Protein AF-A0A415HEZ6-F1 (afdb_monomer_lite)

Sequence (70 aa):
MIDKAKTLDECFKELILKRGWSKNSPYDRRTASRHKKQFLEGTLPDELKRVYLQSAGYTIVQPELWRQEL

Structure (mmCIF, N/CA/C/O backbone):
data_AF-A0A415HEZ6-F1
#
_entry.id   AF-A0A415HEZ6-F1
#
loop_
_atom_site.group_PDB
_atom_site.id
_atom_site.type_symbol
_atom_site.label_atom_id
_atom_site.label_alt_id
_atom_site.label_comp_id
_atom_site.label_asym_id
_atom_site.label_entity_id
_atom_site.label_seq_id
_atom_site.pdbx_PDB_ins_code
_atom_site.Cartn_x
_atom_site.Cartn_y
_atom_site.Cartn_z
_atom_site.occupancy
_atom_site.B_iso_or_equiv
_atom_site.auth_seq_id
_atom_site.auth_comp_id
_atom_site.auth_asym_id
_atom_site.auth_atom_id
_atom_site.pdbx_PDB_model_num
ATOM 1 N N . MET A 1 1 ? -10.961 -9.116 21.725 1.00 44.06 1 MET A N 1
ATOM 2 C CA . MET A 1 1 ? -9.900 -8.151 21.379 1.00 44.06 1 MET A CA 1
ATOM 3 C C . MET A 1 1 ? -10.482 -7.278 20.294 1.00 44.06 1 MET A C 1
ATOM 5 O O . MET A 1 1 ? -10.896 -7.828 19.287 1.00 44.06 1 MET A O 1
ATOM 9 N N . ILE A 1 2 ? -10.649 -5.978 20.529 1.00 48.75 2 ILE A N 1
ATOM 10 C CA . ILE A 1 2 ? -11.019 -5.072 19.438 1.00 48.75 2 ILE A CA 1
ATOM 11 C C . ILE A 1 2 ? -9.804 -5.089 18.517 1.00 48.75 2 ILE A C 1
ATOM 13 O O . ILE A 1 2 ? -8.752 -4.585 18.914 1.00 48.75 2 ILE A O 1
ATOM 17 N N . ASP A 1 3 ? -9.907 -5.749 17.362 1.00 58.88 3 ASP A N 1
ATOM 18 C CA . ASP A 1 3 ? -8.966 -5.528 16.272 1.00 58.88 3 ASP A CA 1
ATOM 19 C C . ASP A 1 3 ? -8.925 -4.016 16.076 1.00 58.88 3 ASP A C 1
ATOM 21 O O . ASP A 1 3 ? -9.905 -3.408 15.643 1.00 58.88 3 ASP A O 1
ATOM 25 N N . LYS A 1 4 ? -7.838 -3.381 16.531 1.00 66.00 4 LYS A N 1
ATOM 26 C CA . LYS A 1 4 ? -7.616 -1.956 16.317 1.00 66.00 4 LYS A CA 1
ATOM 27 C C . LYS A 1 4 ? -7.601 -1.787 14.810 1.00 66.00 4 LYS A C 1
ATOM 29 O O . LYS A 1 4 ? -6.626 -2.162 14.162 1.00 66.00 4 LYS A O 1
ATOM 34 N N . ALA A 1 5 ? -8.707 -1.300 14.265 1.00 70.12 5 ALA A N 1
ATOM 35 C CA . ALA A 1 5 ? -8.790 -0.951 12.868 1.00 70.12 5 ALA A CA 1
ATOM 36 C C . ALA A 1 5 ? -7.630 0.005 12.567 1.00 70.12 5 ALA A C 1
ATOM 38 O O . ALA A 1 5 ? -7.454 1.016 13.248 1.00 70.12 5 ALA A O 1
ATOM 39 N N . LYS A 1 6 ? -6.790 -0.396 11.616 1.00 84.88 6 LYS A N 1
ATOM 40 C CA . LYS A 1 6 ? -5.614 0.352 11.183 1.00 84.88 6 LYS A CA 1
ATOM 41 C C . LYS A 1 6 ? -6.001 1.229 10.008 1.00 84.88 6 LYS A C 1
ATOM 43 O O . LYS A 1 6 ? -6.822 0.843 9.175 1.00 84.88 6 LYS A O 1
ATOM 48 N N . THR A 1 7 ? -5.364 2.382 9.920 1.00 90.44 7 THR A N 1
ATOM 49 C CA . THR A 1 7 ? -5.452 3.241 8.742 1.00 90.44 7 THR A CA 1
ATOM 50 C C . THR A 1 7 ? -4.875 2.537 7.511 1.00 90.44 7 THR A C 1
ATOM 52 O O . THR A 1 7 ? -4.133 1.548 7.607 1.00 90.44 7 THR A O 1
ATOM 55 N N . LEU A 1 8 ? -5.197 3.068 6.329 1.00 91.56 8 LEU A N 1
ATOM 56 C CA . LEU A 1 8 ? -4.640 2.600 5.060 1.00 91.56 8 LEU A CA 1
ATOM 57 C C . LEU A 1 8 ? -3.103 2.598 5.085 1.00 91.56 8 LEU A C 1
ATOM 59 O O . LEU A 1 8 ? -2.475 1.619 4.676 1.00 91.56 8 LEU A O 1
ATOM 63 N N . ASP A 1 9 ? -2.510 3.663 5.623 1.00 93.25 9 ASP A N 1
ATOM 64 C CA . ASP A 1 9 ? -1.061 3.842 5.693 1.00 93.25 9 ASP A CA 1
ATOM 65 C C . ASP A 1 9 ? -0.391 2.893 6.679 1.00 93.25 9 ASP A C 1
ATOM 67 O O . ASP A 1 9 ? 0.660 2.338 6.366 1.00 93.25 9 ASP A O 1
ATOM 71 N N . GLU A 1 10 ? -0.996 2.641 7.840 1.00 94.00 10 GLU A N 1
ATOM 72 C CA . GLU A 1 10 ? -0.483 1.651 8.791 1.00 94.00 10 GLU A CA 1
ATOM 73 C C . GLU A 1 10 ? -0.493 0.244 8.187 1.00 94.00 10 GLU A C 1
ATOM 75 O O . GLU A 1 10 ? 0.517 -0.464 8.242 1.00 94.00 10 GLU A O 1
ATOM 80 N N . CYS A 1 11 ? -1.598 -0.144 7.539 1.00 94.38 11 CYS A N 1
ATOM 81 C CA . CYS A 1 11 ? -1.684 -1.431 6.853 1.00 94.38 11 CYS A CA 1
ATOM 82 C C . CYS A 1 11 ? -0.632 -1.545 5.745 1.00 94.38 11 CYS A C 1
ATOM 84 O O . CYS A 1 11 ? 0.048 -2.568 5.624 1.00 94.38 11 CYS A O 1
ATOM 86 N N . PHE A 1 12 ? -0.482 -0.495 4.934 1.00 96.00 12 PHE A N 1
ATOM 87 C CA . PHE A 1 12 ? 0.460 -0.499 3.824 1.00 96.00 12 PHE A CA 1
ATOM 88 C C . PHE A 1 12 ? 1.917 -0.505 4.309 1.00 96.00 12 PHE A C 1
ATOM 90 O O . PHE A 1 12 ? 2.738 -1.257 3.779 1.00 96.00 12 PHE A O 1
ATOM 97 N N . LYS A 1 13 ? 2.229 0.242 5.376 1.00 96.62 13 LYS A N 1
ATOM 98 C CA . LYS A 1 13 ? 3.541 0.248 6.038 1.00 96.62 13 LYS A CA 1
ATOM 99 C C . LYS A 1 13 ? 3.932 -1.141 6.532 1.00 96.62 13 LYS A C 1
ATOM 101 O O . LYS A 1 13 ? 5.072 -1.554 6.335 1.00 96.62 13 LYS A O 1
ATOM 106 N N . GLU A 1 14 ? 3.005 -1.884 7.129 1.00 95.50 14 GLU A N 1
ATOM 107 C CA . GLU A 1 14 ? 3.255 -3.268 7.547 1.00 95.50 14 GLU A CA 1
ATOM 108 C C . GLU A 1 14 ? 3.427 -4.215 6.357 1.00 95.50 14 GLU A C 1
ATOM 110 O O . GLU A 1 14 ? 4.287 -5.100 6.381 1.00 95.50 14 GLU A O 1
ATOM 115 N N . LEU A 1 15 ? 2.631 -4.033 5.299 1.00 96.31 15 LEU A N 1
ATOM 116 C CA . LEU A 1 15 ? 2.696 -4.868 4.105 1.00 96.31 15 LEU A CA 1
ATOM 117 C C . LEU A 1 15 ? 4.082 -4.795 3.447 1.00 96.31 15 LEU A C 1
ATOM 119 O O . LEU A 1 15 ? 4.683 -5.842 3.211 1.00 96.31 15 LEU A O 1
ATOM 123 N N . ILE A 1 16 ? 4.631 -3.596 3.212 1.00 97.00 16 ILE A N 1
ATOM 124 C CA . ILE A 1 16 ? 5.905 -3.403 2.483 1.00 97.00 16 ILE A CA 1
ATOM 125 C C . ILE A 1 16 ? 7.159 -3.937 3.204 1.00 97.00 16 ILE A C 1
ATOM 127 O O . ILE A 1 16 ? 8.251 -3.937 2.612 1.00 97.00 16 ILE A O 1
ATOM 131 N N . LEU A 1 17 ? 7.026 -4.356 4.467 1.00 96.56 17 LEU A N 1
ATOM 132 C CA . LEU A 1 17 ? 8.074 -5.015 5.256 1.00 96.56 17 LEU A CA 1
ATOM 133 C C . LEU A 1 17 ? 8.103 -6.536 5.034 1.00 96.56 17 LEU A C 1
ATOM 135 O O . LEU A 1 17 ? 9.127 -7.174 5.276 1.00 96.56 17 LEU A O 1
ATOM 139 N N . LYS A 1 18 ? 7.009 -7.131 4.543 1.00 95.69 18 LYS A N 1
ATOM 140 C CA . LYS A 1 18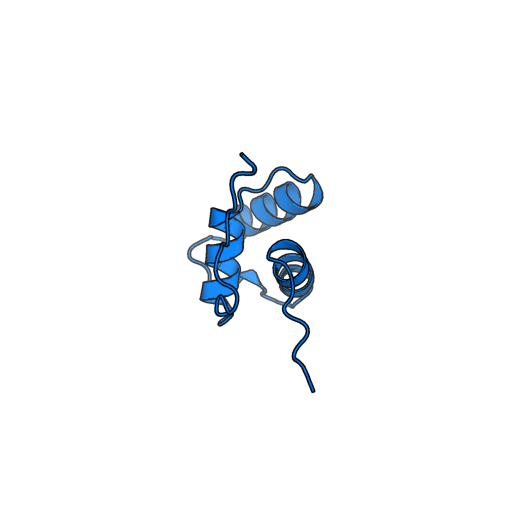 ? 6.913 -8.575 4.290 1.00 95.69 18 LYS A CA 1
ATOM 141 C C . LYS A 1 18 ? 7.715 -8.967 3.043 1.00 95.69 18 LYS A C 1
ATOM 143 O O . LYS A 1 18 ? 7.749 -8.259 2.031 1.00 95.69 18 LYS A O 1
ATOM 148 N N . ARG A 1 19 ? 8.337 -10.151 3.067 1.00 93.88 19 ARG A N 1
ATOM 149 C CA . ARG A 1 19 ? 9.005 -10.711 1.881 1.00 93.88 19 ARG A CA 1
ATOM 150 C C . ARG A 1 19 ? 7.966 -10.987 0.792 1.00 93.88 19 ARG A C 1
ATOM 152 O O . ARG A 1 19 ? 6.983 -11.678 1.033 1.00 93.88 19 ARG A O 1
ATOM 159 N N . GLY A 1 20 ? 8.205 -10.470 -0.414 1.00 93.62 20 GLY A N 1
ATOM 160 C CA . GLY A 1 20 ? 7.286 -10.656 -1.542 1.00 93.62 20 GLY A CA 1
ATOM 161 C C . GLY A 1 20 ? 5.946 -9.936 -1.370 1.00 93.62 20 GLY A C 1
ATOM 162 O O . GLY A 1 20 ? 4.943 -10.414 -1.883 1.00 93.62 20 GLY A O 1
ATOM 163 N N . TRP A 1 21 ? 5.921 -8.806 -0.658 1.00 96.38 21 TRP A N 1
ATOM 164 C CA . TRP A 1 21 ? 4.711 -8.023 -0.375 1.00 96.38 21 TRP A CA 1
ATOM 165 C C . TRP A 1 21 ? 3.860 -7.667 -1.609 1.00 96.38 21 TRP A C 1
ATOM 167 O O . TRP A 1 21 ? 2.651 -7.513 -1.485 1.00 96.38 21 TRP A O 1
ATOM 177 N N . SER A 1 22 ? 4.464 -7.580 -2.798 1.00 96.31 22 SER A N 1
ATOM 178 C CA . SER A 1 22 ? 3.782 -7.260 -4.058 1.00 96.31 22 SER A CA 1
ATOM 179 C C . SER A 1 22 ? 3.428 -8.481 -4.918 1.00 96.31 22 SER A C 1
ATOM 181 O O . SER A 1 22 ? 2.951 -8.309 -6.035 1.00 96.31 22 SER A O 1
ATOM 183 N N . LYS A 1 23 ? 3.674 -9.717 -4.452 1.00 94.06 23 LYS A N 1
ATOM 184 C CA . LYS A 1 23 ? 3.643 -10.932 -5.299 1.00 94.06 23 LYS A CA 1
ATOM 185 C C . LYS A 1 23 ? 2.303 -11.208 -5.997 1.00 94.06 23 LYS A C 1
ATOM 187 O O . LYS A 1 23 ? 2.302 -11.816 -7.056 1.00 94.06 23 LYS A O 1
ATOM 192 N N . ASN A 1 24 ? 1.196 -10.772 -5.397 1.00 95.06 24 ASN A N 1
ATOM 193 C CA . ASN A 1 24 ? -0.162 -10.982 -5.908 1.00 95.06 24 ASN A CA 1
ATOM 194 C C . ASN A 1 24 ? -0.749 -9.724 -6.567 1.00 95.06 24 ASN A C 1
ATOM 196 O O . ASN A 1 24 ? -1.883 -9.750 -7.028 1.00 95.06 24 ASN A O 1
ATOM 200 N N . SER A 1 25 ? -0.019 -8.606 -6.548 1.00 95.19 25 SER A N 1
ATOM 201 C CA . SER A 1 25 ? -0.482 -7.363 -7.166 1.00 95.19 25 SER A CA 1
ATOM 202 C C . SER A 1 25 ? -0.352 -7.430 -8.692 1.00 95.19 25 SER A C 1
ATOM 204 O O . SER A 1 25 ? 0.499 -8.172 -9.185 1.00 95.19 25 SER A O 1
ATOM 206 N N . PRO A 1 26 ? -1.105 -6.612 -9.449 1.00 96.81 26 PRO A N 1
ATOM 207 C CA . PRO A 1 26 ? -0.986 -6.549 -10.908 1.00 96.81 26 PRO A CA 1
ATOM 208 C C . PRO A 1 26 ? 0.306 -5.864 -11.390 1.00 96.81 26 PRO A C 1
ATOM 210 O O . PRO A 1 26 ? 0.530 -5.747 -12.592 1.00 96.81 26 PRO A O 1
ATOM 213 N N . TYR A 1 27 ? 1.150 -5.378 -10.475 1.00 96.94 27 TYR A N 1
ATOM 214 C CA . TYR A 1 27 ? 2.347 -4.612 -10.800 1.00 96.94 27 TYR A CA 1
ATOM 215 C C . TYR A 1 27 ? 3.593 -5.491 -10.839 1.00 96.94 27 TYR A C 1
ATOM 217 O O . TYR A 1 27 ? 3.841 -6.307 -9.947 1.00 96.94 27 TYR A O 1
ATOM 225 N N . ASP A 1 28 ? 4.439 -5.258 -11.841 1.00 96.31 28 ASP A N 1
ATOM 226 C CA . ASP A 1 28 ? 5.760 -5.869 -11.900 1.00 96.31 28 ASP A CA 1
ATOM 227 C C . ASP A 1 28 ? 6.674 -5.369 -10.761 1.00 96.31 28 ASP A C 1
ATOM 229 O O . ASP A 1 28 ? 6.411 -4.376 -10.073 1.00 96.31 28 ASP A O 1
ATOM 233 N N . ARG A 1 29 ? 7.814 -6.042 -10.576 1.00 95.06 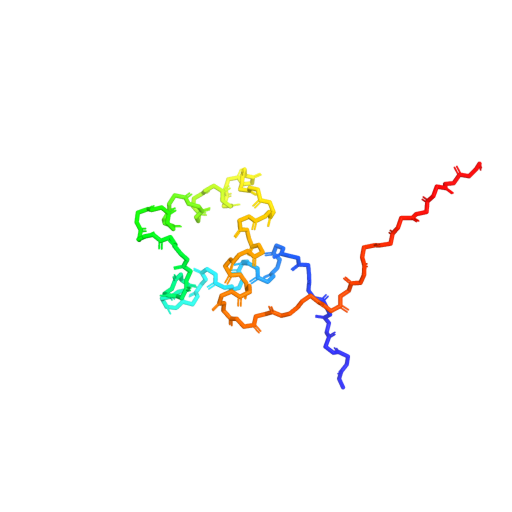29 ARG A N 1
ATOM 234 C CA . ARG A 1 29 ? 8.767 -5.739 -9.498 1.00 95.06 29 ARG A CA 1
ATOM 235 C C . ARG A 1 29 ? 9.342 -4.316 -9.555 1.00 95.06 29 ARG A C 1
ATOM 237 O O . ARG A 1 29 ? 9.602 -3.740 -8.494 1.00 95.06 29 ARG A O 1
ATOM 244 N N . ARG A 1 30 ? 9.594 -3.754 -10.743 1.00 96.88 30 ARG A N 1
ATOM 245 C CA . ARG A 1 30 ? 10.129 -2.387 -10.893 1.00 96.88 30 ARG A CA 1
ATOM 246 C C . ARG A 1 30 ? 9.063 -1.370 -10.509 1.00 96.88 30 ARG A C 1
ATOM 248 O O . ARG A 1 30 ? 9.344 -0.489 -9.697 1.00 96.88 30 ARG A O 1
ATOM 255 N N . THR A 1 31 ? 7.845 -1.550 -11.011 1.00 97.94 31 THR A N 1
ATOM 256 C CA . THR A 1 31 ? 6.689 -0.713 -10.671 1.00 97.94 31 THR A CA 1
ATOM 257 C C . THR A 1 31 ? 6.402 -0.759 -9.168 1.00 97.94 31 THR A C 1
ATOM 259 O O . THR A 1 31 ? 6.312 0.285 -8.523 1.00 97.94 31 THR A O 1
ATOM 262 N N . ALA A 1 32 ? 6.409 -1.948 -8.558 1.00 97.69 32 ALA A N 1
ATOM 263 C CA . ALA A 1 32 ? 6.248 -2.097 -7.113 1.00 97.69 32 ALA A CA 1
ATOM 264 C C . ALA A 1 32 ? 7.360 -1.423 -6.299 1.00 97.69 32 ALA A C 1
ATOM 266 O O . ALA A 1 32 ? 7.094 -0.797 -5.272 1.00 97.69 32 ALA A O 1
ATOM 267 N N . SER A 1 33 ? 8.607 -1.482 -6.775 1.00 97.31 33 SER A N 1
ATOM 268 C CA . SER A 1 33 ? 9.729 -0.790 -6.128 1.00 97.31 33 SER A CA 1
ATOM 269 C C . SER A 1 33 ? 9.566 0.732 -6.185 1.00 97.31 33 SER A C 1
ATOM 271 O O . SER A 1 33 ? 9.808 1.410 -5.186 1.00 97.31 33 SER A O 1
ATOM 273 N N . ARG A 1 34 ? 9.093 1.271 -7.318 1.00 98.12 34 ARG A N 1
ATOM 274 C CA . ARG A 1 34 ? 8.766 2.697 -7.463 1.00 98.12 34 ARG A CA 1
ATOM 275 C C . ARG A 1 34 ? 7.624 3.107 -6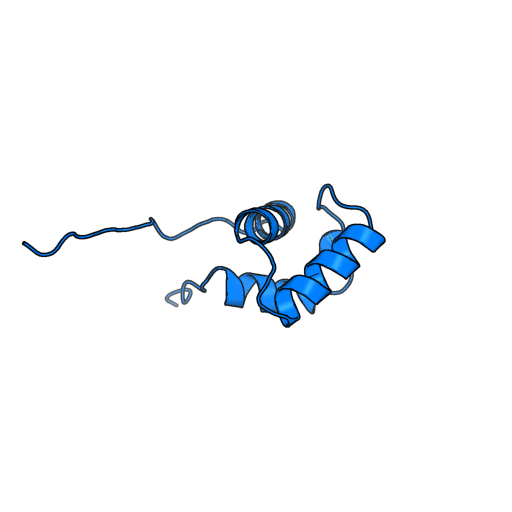.536 1.00 98.12 34 ARG A C 1
ATOM 277 O O . ARG A 1 34 ? 7.765 4.104 -5.839 1.00 98.12 34 ARG A O 1
ATOM 284 N N . HIS A 1 35 ? 6.544 2.327 -6.468 1.00 98.38 35 HIS A N 1
ATOM 285 C CA .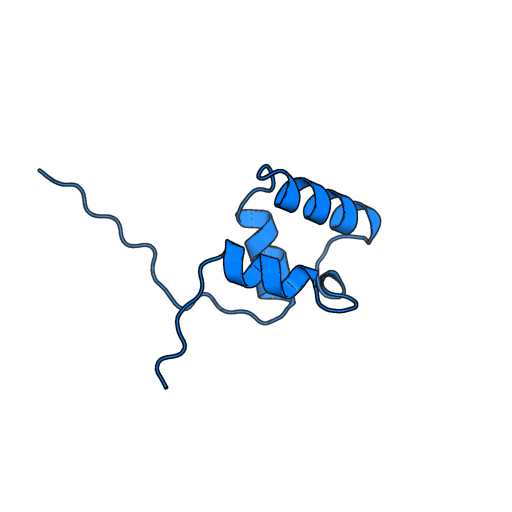 HIS A 1 35 ? 5.418 2.623 -5.576 1.00 98.38 35 HIS A CA 1
ATOM 286 C C . HIS A 1 35 ? 5.850 2.613 -4.104 1.00 98.38 35 HIS A C 1
ATOM 288 O O . HIS A 1 35 ? 5.472 3.501 -3.345 1.00 98.38 35 HIS A O 1
ATOM 294 N N . LYS A 1 36 ? 6.710 1.666 -3.701 1.00 97.94 36 LYS A N 1
ATOM 295 C CA . LYS A 1 36 ? 7.292 1.656 -2.351 1.00 97.94 36 LYS A CA 1
ATOM 296 C C . LYS A 1 36 ? 8.088 2.930 -2.066 1.00 97.94 36 LYS A C 1
ATOM 298 O O . LYS A 1 36 ? 7.935 3.493 -0.989 1.00 97.94 36 LYS A O 1
ATOM 303 N N . LYS A 1 37 ? 8.907 3.395 -3.014 1.00 98.12 37 LYS A N 1
ATOM 304 C CA . LYS A 1 37 ? 9.636 4.665 -2.879 1.00 98.12 37 LYS A CA 1
ATOM 305 C C . LYS A 1 37 ? 8.671 5.848 -2.721 1.00 98.12 37 LYS A C 1
ATOM 307 O O . LYS A 1 37 ? 8.798 6.588 -1.757 1.00 98.12 37 LYS A O 1
ATOM 312 N N . GLN A 1 38 ? 7.667 5.955 -3.592 1.00 98.44 38 GLN A N 1
ATOM 313 C CA . GLN A 1 38 ? 6.653 7.015 -3.526 1.00 98.44 38 GLN A CA 1
ATOM 314 C C . GLN A 1 38 ? 5.895 7.016 -2.194 1.00 98.44 38 GLN A C 1
ATOM 316 O O . GLN A 1 38 ? 5.603 8.077 -1.658 1.00 98.44 38 GLN A O 1
ATOM 321 N N . PHE A 1 39 ? 5.607 5.844 -1.620 1.00 98.00 39 PHE A N 1
ATOM 322 C CA . PHE A 1 39 ? 4.968 5.762 -0.307 1.00 98.00 39 PHE A CA 1
ATOM 323 C C . PHE A 1 39 ? 5.858 6.328 0.800 1.00 98.00 39 PHE A C 1
ATOM 325 O O . PHE A 1 39 ? 5.386 7.107 1.620 1.00 98.00 39 PHE A O 1
ATOM 332 N N . LEU A 1 40 ? 7.146 5.975 0.801 1.00 96.88 40 LEU A N 1
ATOM 333 C CA . LEU A 1 40 ? 8.112 6.494 1.775 1.00 96.88 40 LEU A CA 1
ATOM 334 C C . LEU A 1 40 ? 8.338 8.008 1.626 1.00 96.88 40 LEU A C 1
ATOM 336 O O . LEU A 1 40 ? 8.663 8.669 2.605 1.00 96.88 40 LEU A O 1
ATOM 340 N N . GLU A 1 41 ? 8.142 8.545 0.422 1.00 97.56 41 GLU A N 1
ATOM 341 C CA . GLU A 1 41 ? 8.187 9.981 0.118 1.00 97.56 41 GLU A CA 1
ATOM 342 C C . GLU A 1 41 ? 6.846 10.698 0.372 1.00 97.56 41 GLU A C 1
ATOM 344 O O . GLU A 1 41 ? 6.767 11.910 0.201 1.00 97.56 41 GLU A O 1
ATOM 349 N N . GLY A 1 42 ? 5.784 9.977 0.756 1.00 96.56 42 GLY A N 1
ATOM 350 C CA . GLY A 1 42 ? 4.453 10.548 0.993 1.00 96.56 42 GLY A CA 1
ATOM 351 C C . GLY A 1 42 ? 3.685 10.943 -0.276 1.00 96.56 42 GLY A C 1
ATOM 352 O O . GLY A 1 42 ? 2.726 11.701 -0.196 1.00 96.56 42 GLY A O 1
ATOM 353 N N . THR A 1 43 ? 4.089 10.445 -1.449 1.00 97.56 43 THR A N 1
ATOM 354 C CA . THR A 1 43 ? 3.524 10.821 -2.761 1.00 97.56 43 THR A CA 1
ATOM 355 C C . THR A 1 43 ? 2.717 9.711 -3.439 1.00 97.56 43 THR A C 1
ATOM 357 O O . THR A 1 43 ? 2.204 9.915 -4.538 1.00 97.56 43 THR A O 1
ATOM 360 N N . LEU A 1 44 ? 2.612 8.521 -2.832 1.00 97.62 44 LEU A N 1
ATOM 361 C CA . LEU A 1 44 ? 1.855 7.406 -3.411 1.00 97.62 44 LEU A CA 1
ATOM 362 C C . LEU A 1 44 ? 0.337 7.615 -3.235 1.00 97.62 44 LEU A C 1
ATOM 364 O O . LEU A 1 44 ? -0.107 7.693 -2.088 1.00 97.62 44 LEU A O 1
ATOM 368 N N . PRO A 1 45 ? -0.457 7.601 -4.323 1.00 97.19 45 PRO A N 1
ATOM 369 C CA . PRO A 1 45 ? -1.916 7.639 -4.252 1.00 97.19 45 PRO A CA 1
ATOM 370 C C . PRO A 1 45 ? -2.524 6.492 -3.439 1.00 97.19 45 PRO A C 1
ATOM 372 O O . PRO A 1 45 ? -2.058 5.346 -3.492 1.00 97.19 45 PRO A O 1
ATOM 375 N N . ASP A 1 46 ? -3.617 6.786 -2.741 1.00 95.00 46 ASP A N 1
ATOM 376 C CA . ASP A 1 46 ? -4.319 5.826 -1.891 1.00 95.00 46 ASP A CA 1
ATOM 377 C C . ASP A 1 46 ? -4.928 4.668 -2.686 1.00 95.00 46 ASP A C 1
ATOM 379 O O . ASP A 1 46 ? -4.912 3.529 -2.215 1.00 95.00 46 ASP A O 1
ATOM 383 N N . GLU A 1 47 ? -5.388 4.899 -3.921 1.00 94.88 47 GLU A N 1
ATOM 384 C CA . GLU A 1 47 ? -5.911 3.840 -4.796 1.00 94.88 47 GLU A CA 1
ATOM 385 C C . GLU A 1 47 ? -4.876 2.730 -4.999 1.00 94.88 47 GLU A C 1
ATOM 387 O O . GLU A 1 47 ? -5.205 1.544 -4.950 1.00 94.88 47 GLU A O 1
ATOM 392 N N . LEU A 1 48 ? -3.601 3.099 -5.150 1.00 97.00 48 LEU A N 1
ATOM 393 C CA . LEU A 1 48 ? -2.527 2.129 -5.330 1.00 97.00 48 LEU A CA 1
ATOM 394 C C . LEU A 1 48 ? -2.271 1.334 -4.048 1.00 97.00 48 LEU A C 1
ATOM 396 O O . LEU A 1 48 ? -2.095 0.116 -4.121 1.00 97.00 48 LEU A O 1
ATOM 400 N N . LYS A 1 49 ? -2.306 1.984 -2.876 1.00 96.12 49 LYS A N 1
ATOM 401 C CA . LYS A 1 49 ? -2.197 1.299 -1.575 1.00 96.12 49 LYS A CA 1
ATOM 402 C C . LYS A 1 49 ? -3.323 0.272 -1.414 1.00 96.12 49 LYS A C 1
ATOM 404 O O . LYS A 1 49 ? -3.055 -0.874 -1.044 1.00 96.12 49 LYS A O 1
ATOM 409 N N . ARG A 1 50 ? -4.562 0.650 -1.760 1.00 95.06 50 ARG A N 1
ATOM 410 C CA . ARG A 1 50 ? -5.745 -0.229 -1.704 1.00 95.06 50 ARG A CA 1
ATOM 411 C C . ARG A 1 50 ? -5.576 -1.466 -2.588 1.00 95.06 50 ARG A C 1
ATOM 413 O O . ARG A 1 50 ? -5.826 -2.565 -2.105 1.00 95.06 50 AR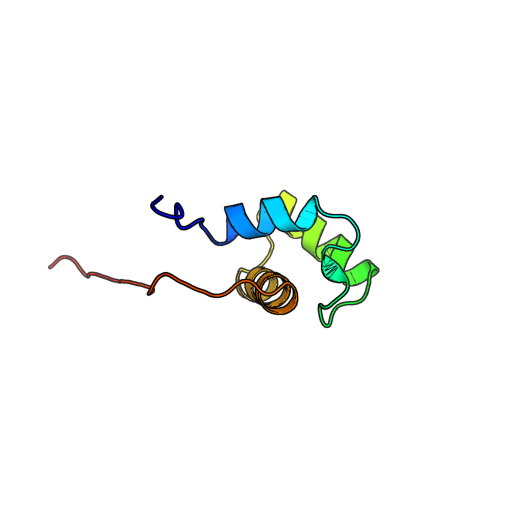G A O 1
ATOM 420 N N . VAL A 1 51 ? -5.073 -1.320 -3.818 1.00 96.19 51 VAL A N 1
ATOM 421 C CA . VAL A 1 51 ? -4.829 -2.463 -4.725 1.00 96.19 51 VAL A CA 1
ATOM 422 C C . VAL A 1 51 ? -3.878 -3.485 -4.103 1.00 96.19 51 VAL A C 1
ATOM 424 O O . VAL A 1 51 ? -4.160 -4.684 -4.119 1.00 96.19 51 VAL A O 1
ATOM 427 N N . TYR A 1 52 ? -2.759 -3.040 -3.526 1.00 97.25 52 TYR A N 1
ATOM 428 C CA . TYR A 1 52 ? -1.809 -3.948 -2.878 1.00 97.25 52 TYR A CA 1
ATOM 429 C C . TYR A 1 52 ? -2.406 -4.653 -1.662 1.00 97.25 52 TYR A C 1
ATOM 431 O O . TYR A 1 52 ? -2.202 -5.853 -1.489 1.00 97.25 52 TYR A O 1
ATOM 439 N N . LEU A 1 53 ? -3.145 -3.917 -0.834 1.00 95.38 53 LEU A N 1
ATOM 440 C CA . LEU A 1 53 ? -3.790 -4.457 0.357 1.00 95.38 53 LEU A CA 1
ATOM 441 C C . LEU A 1 53 ? -4.860 -5.491 -0.011 1.00 95.38 53 LEU A C 1
ATOM 443 O O . LEU A 1 53 ? -4.817 -6.606 0.503 1.00 95.38 53 LEU A O 1
ATOM 447 N N . GLN A 1 54 ? -5.734 -5.185 -0.970 1.00 94.31 54 GLN A N 1
ATOM 448 C CA . GLN A 1 54 ? -6.729 -6.130 -1.487 1.00 94.31 54 GLN A CA 1
ATOM 449 C C . GLN A 1 54 ? -6.066 -7.381 -2.078 1.00 94.31 54 GLN A C 1
ATOM 451 O O . GLN A 1 54 ? -6.445 -8.501 -1.743 1.00 94.31 54 GLN A O 1
ATOM 456 N N . SER A 1 55 ? -5.004 -7.210 -2.873 1.00 95.06 55 SER A N 1
ATOM 457 C CA . SER A 1 55 ? -4.229 -8.328 -3.444 1.00 95.06 55 SER A CA 1
ATOM 458 C C . SER A 1 55 ? -3.543 -9.194 -2.374 1.00 95.06 55 SER A C 1
ATOM 460 O O . SER A 1 55 ? -3.242 -10.369 -2.599 1.00 95.06 55 SER A O 1
ATOM 462 N N . ALA A 1 56 ? -3.271 -8.617 -1.202 1.00 94.62 56 ALA A N 1
ATOM 463 C CA . ALA A 1 56 ? -2.711 -9.298 -0.040 1.00 94.62 56 ALA A CA 1
ATOM 464 C C . ALA A 1 56 ? -3.784 -9.868 0.913 1.00 94.62 56 ALA A C 1
ATOM 466 O O . ALA A 1 56 ? -3.420 -10.446 1.937 1.00 94.62 56 ALA A O 1
ATOM 467 N N . GLY A 1 57 ? -5.074 -9.734 0.581 1.00 93.00 57 GLY A N 1
ATOM 468 C CA . GLY A 1 57 ? -6.197 -10.271 1.354 1.00 93.00 57 GLY A CA 1
ATOM 469 C C . GLY A 1 57 ? -6.732 -9.349 2.453 1.00 93.00 57 GLY A C 1
ATOM 470 O O . GLY A 1 57 ? -7.511 -9.798 3.289 1.00 93.00 57 GLY A O 1
ATOM 471 N N . TYR A 1 58 ? -6.329 -8.078 2.480 1.00 90.81 58 TYR A N 1
ATOM 472 C CA . TYR A 1 58 ? -6.901 -7.098 3.403 1.00 90.81 58 TYR A CA 1
ATOM 473 C C . TYR A 1 58 ? -8.284 -6.667 2.910 1.00 90.81 58 TYR A C 1
ATOM 475 O O . TYR A 1 58 ? -8.483 -6.397 1.724 1.00 90.81 58 TYR A O 1
ATOM 483 N N . THR A 1 59 ? -9.223 -6.543 3.841 1.00 85.75 59 THR A N 1
ATOM 484 C CA . THR A 1 59 ? -10.568 -6.021 3.597 1.00 85.75 59 THR A CA 1
ATOM 485 C C . THR A 1 59 ? -10.736 -4.665 4.276 1.00 85.75 59 THR A C 1
ATOM 487 O O . THR A 1 59 ? -10.147 -4.391 5.322 1.00 85.75 59 THR A O 1
ATOM 490 N N . ILE A 1 60 ? -11.527 -3.786 3.661 1.00 80.56 60 ILE A N 1
ATOM 491 C CA . ILE A 1 60 ? -11.894 -2.504 4.267 1.00 80.56 60 ILE A CA 1
ATOM 492 C C . ILE A 1 60 ? -12.974 -2.793 5.310 1.00 80.56 60 ILE A C 1
ATOM 494 O O . ILE A 1 60 ? -14.043 -3.290 4.967 1.00 80.56 60 ILE A O 1
ATOM 498 N N . VAL A 1 61 ? -12.678 -2.504 6.577 1.00 77.38 61 VAL A N 1
ATOM 499 C CA . VAL A 1 61 ? -13.581 -2.770 7.713 1.00 77.38 61 VAL A CA 1
ATOM 500 C C . VAL A 1 61 ? -14.219 -1.504 8.295 1.00 77.38 61 VAL A C 1
ATOM 502 O O . VAL A 1 61 ? -15.069 -1.610 9.174 1.00 77.38 61 VAL A O 1
ATOM 505 N N . GLN A 1 62 ? -13.838 -0.313 7.816 1.00 66.94 62 GLN A N 1
ATOM 506 C CA . GLN A 1 62 ? -14.414 0.966 8.249 1.00 66.94 62 GLN A CA 1
ATOM 507 C C . GLN A 1 62 ? -15.110 1.699 7.091 1.00 66.94 62 GLN A C 1
ATOM 509 O O . GLN A 1 62 ? -14.498 1.851 6.032 1.00 66.94 62 GLN A O 1
ATOM 514 N N . PRO A 1 63 ? -16.353 2.184 7.286 1.00 63.34 63 PRO A N 1
ATOM 515 C CA . PRO A 1 63 ? -16.997 3.116 6.368 1.00 63.34 63 PRO A CA 1
ATOM 516 C C . PRO A 1 63 ? -16.307 4.484 6.386 1.00 63.34 63 PRO A C 1
ATOM 518 O O . PRO A 1 63 ? -15.902 4.971 7.442 1.00 63.34 63 PRO A O 1
ATOM 521 N N . GLU A 1 64 ? -16.238 5.134 5.228 1.00 68.31 64 GLU A N 1
ATOM 522 C CA . GLU A 1 64 ? -15.857 6.540 5.119 1.00 68.31 64 GLU A CA 1
ATOM 523 C C . GLU A 1 64 ? -17.045 7.408 5.575 1.00 68.31 64 GLU A C 1
ATOM 525 O O . GLU A 1 64 ? -18.079 7.459 4.907 1.00 68.31 64 GLU A O 1
ATOM 530 N N . LEU A 1 65 ? -16.944 8.022 6.759 1.00 72.25 65 LEU A N 1
ATOM 531 C CA . LEU A 1 65 ? -18.005 8.845 7.347 1.00 72.25 65 LEU A CA 1
ATOM 532 C C . LEU A 1 65 ? -17.637 10.327 7.258 1.00 72.25 65 LEU A C 1
ATOM 534 O O . LEU A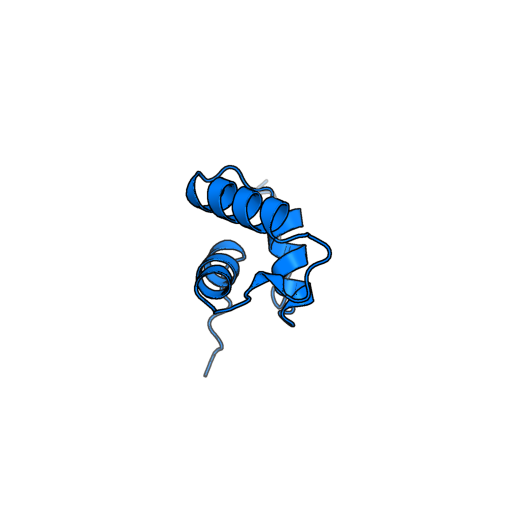 1 65 ? -16.634 10.757 7.823 1.00 72.25 65 LEU A O 1
ATOM 538 N N . TRP A 1 66 ? -18.497 11.110 6.609 1.00 76.50 66 TRP A N 1
ATOM 539 C CA . TRP A 1 66 ? -18.370 12.560 6.493 1.00 76.50 66 TRP A CA 1
ATOM 540 C C . TRP A 1 66 ? -19.530 13.240 7.225 1.00 76.50 66 TRP A C 1
ATOM 542 O O . TRP A 1 66 ? -20.689 12.867 7.042 1.00 76.50 66 TRP A O 1
ATOM 552 N N . ARG A 1 67 ? -19.233 14.251 8.047 1.00 77.88 67 ARG A N 1
ATOM 553 C CA . ARG A 1 67 ? -20.231 15.154 8.636 1.00 77.88 67 ARG A CA 1
ATOM 554 C C . ARG A 1 67 ? -19.863 16.580 8.251 1.00 77.88 67 ARG A C 1
ATOM 556 O O . ARG A 1 67 ? -18.748 17.016 8.509 1.00 77.88 67 ARG A O 1
ATOM 563 N N . GLN A 1 68 ? -20.814 17.292 7.664 1.00 79.25 68 GLN A N 1
ATOM 564 C CA . GLN A 1 68 ? -20.751 18.738 7.515 1.00 79.25 68 GLN A CA 1
ATOM 565 C C . GLN A 1 68 ? -21.244 19.365 8.822 1.00 79.25 68 GLN A C 1
ATOM 567 O O . GLN A 1 68 ? -22.330 19.021 9.289 1.00 79.25 68 GLN A O 1
ATOM 572 N N . GLU A 1 69 ? -20.447 20.237 9.434 1.00 76.19 69 GLU A N 1
ATOM 573 C CA . GLU A 1 69 ? -20.950 21.098 10.506 1.00 76.19 69 GLU A CA 1
ATOM 574 C C . GLU A 1 69 ? -21.700 22.272 9.859 1.00 76.19 69 GLU A C 1
ATOM 576 O O . GLU A 1 69 ? -21.208 22.857 8.889 1.00 76.19 69 GLU A O 1
ATOM 581 N N . LEU A 1 70 ? -22.922 22.526 10.339 1.00 68.44 70 LEU A N 1
ATOM 582 C CA . LEU A 1 70 ? -23.749 23.682 9.975 1.00 68.44 70 LEU A CA 1
ATOM 583 C C . LEU A 1 70 ? -23.309 24.914 10.765 1.00 68.44 70 LEU A C 1
ATOM 585 O O . LEU A 1 70 ? -23.065 24.755 11.982 1.00 68.44 70 LEU A O 1
#

Foldseek 3Di:
DPPPDDDLLVLLVVLVVDDCSCVQAPDDPVRVVVLVVCSVVVNHDSVVSVRSCVSVVHDDPDDDDDDDDD

Organism: NCBI:txid371601

pLDDT: mean 89.28, std 12.59, range [44.06, 98.44]

Secondary structure (DSSP, 8-state):
----PPPHHHHHHHHTTSTTTTTTSSS-HHHHHHHHHHHHTT---HHHHHHHHHHTT----S--------

Radius of gyration: 13.78 Å; chains: 1; bounding box: 34×35×33 Å